Protein AF-X0SYF0-F1 (afdb_monomer_lite)

InterPro domains:
  IPR011042 Six-bladed beta-propeller, TolB-like [G3DSA:2.120.10.30] (9-142)

pLDDT: mean 91.39, std 8.6, range [54.53, 98.56]

Sequence (175 aa):
MTALLVSTVRRHTSATDPSGYLYVVDLDRKRAVQRSRIIEPPYHEFDTNLRGGMRGCKGIAIREDQVVISNYSVIFRYDPEWNLLGTFAHPSCAGIHDIMFQGETLWVTSARTDILMQFSFSGELLQHYYLREPSLALEDLRWKPTLLLQPDQILMGSINFLDPRTYDFGEYDRE

Structure (mmCIF, N/CA/C/O backbone):
data_AF-X0SYF0-F1
#
_entry.id   AF-X0SYF0-F1
#
loop_
_atom_site.group_PDB
_atom_site.id
_atom_site.type_symbol
_atom_site.label_atom_id
_atom_site.label_alt_id
_atom_site.label_comp_id
_atom_site.label_asym_id
_atom_site.label_entity_id
_atom_site.label_seq_id
_atom_site.pdbx_PDB_ins_code
_atom_site.Cartn_x
_atom_site.Cartn_y
_atom_site.Cartn_z
_atom_site.occupancy
_atom_site.B_iso_or_equiv
_atom_site.auth_seq_id
_atom_site.auth_comp_id
_atom_site.auth_asym_id
_atom_site.auth_atom_id
_atom_site.pdbx_PDB_model_num
ATOM 1 N N . MET A 1 1 ? -11.062 0.247 26.981 1.00 80.19 1 MET A N 1
ATOM 2 C CA . MET A 1 1 ? -11.351 -0.806 25.992 1.00 80.19 1 MET A CA 1
ATOM 3 C C . MET A 1 1 ? -10.241 -0.754 24.971 1.00 80.19 1 MET A C 1
ATOM 5 O O . MET A 1 1 ? -10.118 0.268 24.306 1.00 80.19 1 MET A O 1
ATOM 9 N N . THR A 1 2 ? -9.423 -1.796 24.887 1.00 93.62 2 THR A N 1
ATOM 10 C CA . THR A 1 2 ? -8.344 -1.864 23.891 1.00 93.62 2 THR A CA 1
ATOM 11 C C . THR A 1 2 ? -8.851 -2.591 22.650 1.00 93.62 2 THR A C 1
ATOM 13 O O . THR A 1 2 ? -9.258 -3.752 22.737 1.00 93.62 2 THR A O 1
ATOM 16 N N . ALA A 1 3 ? -8.843 -1.913 21.501 1.00 93.44 3 ALA A N 1
ATOM 17 C CA . ALA A 1 3 ? -9.286 -2.469 20.227 1.00 93.44 3 ALA A CA 1
ATOM 18 C C . ALA A 1 3 ? -8.126 -2.564 19.228 1.00 93.44 3 ALA A C 1
ATOM 20 O O . ALA A 1 3 ? -7.307 -1.653 19.144 1.00 93.44 3 ALA A O 1
ATOM 21 N N . LEU A 1 4 ? -8.080 -3.652 18.458 1.00 95.62 4 LEU A N 1
ATOM 22 C CA . LEU A 1 4 ? -7.172 -3.807 17.322 1.00 95.62 4 LEU A CA 1
ATOM 23 C C . LEU A 1 4 ? -7.958 -3.819 16.019 1.00 95.62 4 LEU A C 1
ATOM 25 O O . LEU A 1 4 ? -8.938 -4.557 15.899 1.00 95.62 4 LEU A O 1
ATOM 29 N N . LEU A 1 5 ? -7.484 -3.064 15.032 1.00 95.44 5 LEU A N 1
ATOM 30 C CA . LEU A 1 5 ? -7.884 -3.245 13.645 1.00 95.44 5 LEU A CA 1
ATOM 31 C C . LEU A 1 5 ? -6.966 -4.292 13.011 1.00 95.44 5 LEU A C 1
ATOM 33 O O . LEU A 1 5 ? -5.748 -4.138 13.008 1.00 95.44 5 LEU A O 1
ATOM 37 N N . VAL A 1 6 ? -7.552 -5.370 12.503 1.00 95.56 6 VAL A N 1
ATOM 38 C CA . VAL A 1 6 ? -6.818 -6.516 11.961 1.00 95.56 6 VAL A CA 1
ATOM 39 C C . VAL A 1 6 ? -7.322 -6.808 10.559 1.00 95.56 6 VAL A C 1
ATOM 41 O O . VAL A 1 6 ? -8.526 -6.974 10.356 1.00 95.56 6 VAL A O 1
ATOM 44 N N . SER A 1 7 ? -6.412 -6.924 9.596 1.00 94.50 7 SER A N 1
ATOM 45 C CA . SER A 1 7 ? -6.719 -7.474 8.280 1.00 94.50 7 SER A CA 1
ATOM 46 C C . SER A 1 7 ? -6.326 -8.943 8.183 1.00 94.50 7 SER A C 1
ATOM 48 O O . SER A 1 7 ? -5.496 -9.465 8.927 1.00 94.50 7 SER A O 1
ATOM 50 N N . THR A 1 8 ? -6.950 -9.637 7.240 1.00 92.56 8 THR A N 1
ATOM 51 C CA . THR A 1 8 ? -6.633 -11.025 6.914 1.00 92.56 8 THR A CA 1
ATOM 52 C C . THR A 1 8 ? -6.461 -11.183 5.414 1.00 92.56 8 THR A C 1
ATOM 54 O O . THR A 1 8 ? -7.103 -10.486 4.627 1.00 92.56 8 THR A O 1
ATOM 57 N N . VAL A 1 9 ? -5.619 -12.141 5.027 1.00 91.12 9 VAL A N 1
ATOM 58 C CA . VAL A 1 9 ? -5.461 -12.587 3.642 1.00 91.12 9 VAL A CA 1
ATOM 59 C C . VAL A 1 9 ? -5.874 -14.048 3.570 1.00 91.12 9 VAL A C 1
ATOM 61 O O . VAL A 1 9 ? -5.320 -14.901 4.264 1.00 91.12 9 VAL A O 1
ATOM 64 N N . ARG A 1 10 ? -6.849 -14.349 2.721 1.00 89.94 10 ARG A N 1
ATOM 65 C CA . ARG A 1 10 ? -7.277 -15.708 2.415 1.00 89.94 10 ARG A CA 1
ATOM 66 C C . ARG A 1 10 ? -6.611 -16.139 1.116 1.00 89.94 10 ARG A C 1
ATOM 68 O O . ARG A 1 10 ? -6.852 -15.578 0.052 1.00 89.94 10 ARG A O 1
ATOM 75 N N . ARG A 1 11 ? -5.743 -17.143 1.214 1.00 85.88 11 ARG A N 1
ATOM 76 C CA . ARG A 1 11 ? -5.102 -17.782 0.057 1.00 85.88 11 ARG A CA 1
ATOM 77 C C . ARG A 1 11 ? -6.029 -18.837 -0.540 1.00 85.88 11 ARG A C 1
ATOM 79 O O . ARG A 1 11 ? -6.898 -19.352 0.160 1.00 85.88 11 ARG A O 1
ATOM 86 N N . HIS A 1 12 ? -5.814 -19.169 -1.812 1.00 83.12 12 HIS A N 1
ATOM 87 C CA . HIS A 1 12 ? -6.575 -20.198 -2.534 1.00 83.12 12 HIS A CA 1
ATOM 88 C C . HIS A 1 12 ? -8.103 -19.993 -2.530 1.00 83.12 12 HIS A C 1
ATOM 90 O O . HIS A 1 12 ? -8.856 -20.960 -2.610 1.00 83.12 12 HIS A O 1
ATOM 96 N N . THR A 1 13 ? -8.577 -18.747 -2.427 1.00 81.31 13 THR A N 1
ATOM 97 C CA . THR A 1 13 ? -10.003 -18.438 -2.586 1.00 81.31 13 THR A CA 1
ATOM 98 C C . THR A 1 13 ? -10.362 -18.295 -4.056 1.00 81.31 13 THR A C 1
ATOM 100 O O . THR A 1 13 ? -9.531 -17.879 -4.868 1.00 81.31 13 THR A O 1
ATOM 103 N N . SER A 1 14 ? -11.615 -18.608 -4.385 1.00 80.19 14 SER A N 1
ATOM 104 C CA . SER A 1 14 ? -12.185 -18.267 -5.686 1.00 80.19 14 SER A CA 1
ATOM 105 C C . SER A 1 14 ? -12.232 -16.743 -5.873 1.00 80.19 14 SER A C 1
ATOM 107 O O . SER A 1 14 ? -12.214 -16.002 -4.890 1.00 80.19 14 SER A O 1
ATOM 109 N N . ALA A 1 15 ? -12.330 -16.273 -7.120 1.00 75.19 15 ALA A N 1
ATOM 110 C CA . ALA A 1 15 ? -12.493 -14.845 -7.424 1.00 75.19 15 ALA A CA 1
ATOM 111 C C . ALA A 1 15 ? -13.828 -14.266 -6.909 1.00 75.19 15 ALA A C 1
ATOM 113 O O . ALA A 1 15 ? -13.971 -13.065 -6.738 1.00 75.19 15 ALA A O 1
ATOM 114 N N . THR A 1 16 ? -14.824 -15.116 -6.642 1.00 81.94 16 THR A N 1
ATOM 115 C CA . THR A 1 16 ? -16.125 -14.688 -6.105 1.00 81.94 16 THR A CA 1
ATOM 116 C C . THR A 1 16 ? -16.147 -14.585 -4.581 1.00 81.94 16 THR A C 1
ATOM 118 O O . THR A 1 16 ? -17.062 -13.991 -4.010 1.00 81.94 16 THR A O 1
ATOM 121 N N . ASP A 1 17 ? -15.164 -15.182 -3.907 1.00 87.81 17 ASP A N 1
ATOM 122 C CA . ASP A 1 17 ? -15.041 -15.136 -2.458 1.00 87.81 17 ASP A CA 1
ATOM 123 C C . ASP A 1 17 ? -14.165 -13.958 -2.025 1.00 87.81 17 ASP A C 1
ATOM 125 O O . ASP A 1 17 ? -13.118 -13.734 -2.630 1.00 87.81 17 ASP A O 1
ATOM 129 N N . PRO A 1 18 ? -14.489 -13.284 -0.905 1.00 90.56 18 PRO A N 1
ATOM 130 C CA . PRO A 1 18 ? -13.607 -12.266 -0.352 1.00 90.56 18 PRO A CA 1
ATOM 131 C C . PRO A 1 18 ? -12.221 -12.847 -0.079 1.00 90.56 18 PRO A C 1
ATOM 133 O O . PRO A 1 18 ? -12.086 -13.835 0.663 1.00 90.56 18 PRO A O 1
ATOM 136 N N . SER A 1 19 ? -11.202 -12.206 -0.637 1.00 91.69 19 SER A N 1
ATOM 137 C CA . SER A 1 19 ? -9.798 -12.572 -0.487 1.00 91.69 19 SER A CA 1
ATOM 138 C C . SER A 1 19 ? -9.220 -12.113 0.856 1.00 91.69 19 SER A C 1
ATOM 140 O O . SER A 1 19 ? -8.079 -12.417 1.199 1.00 91.69 19 SER A O 1
ATOM 142 N N . GLY A 1 20 ? -10.034 -11.444 1.672 1.00 93.31 20 GLY A N 1
ATOM 143 C CA . GLY A 1 20 ? -9.702 -11.025 3.021 1.00 93.31 20 GLY A CA 1
ATOM 144 C C . GLY A 1 20 ? -10.885 -10.411 3.757 1.00 93.31 20 GLY A C 1
ATOM 145 O O . GLY A 1 20 ? -11.965 -10.186 3.205 1.00 93.31 20 GLY A O 1
ATOM 146 N N . TYR A 1 21 ? -10.659 -10.123 5.031 1.00 95.25 21 TYR A N 1
ATOM 147 C CA . TYR A 1 21 ? -11.589 -9.401 5.894 1.00 95.25 21 TYR A CA 1
ATOM 148 C C . TYR A 1 21 ? -10.834 -8.412 6.775 1.00 95.25 21 TYR A C 1
ATOM 150 O O . TYR A 1 21 ? -9.675 -8.653 7.120 1.00 95.25 21 TYR A O 1
ATOM 158 N N . LEU A 1 22 ? -11.535 -7.355 7.174 1.00 95.75 22 LEU A N 1
ATOM 159 C CA . LEU A 1 22 ? -11.154 -6.447 8.248 1.00 95.75 22 LEU A CA 1
ATOM 160 C C . LEU A 1 22 ? -11.968 -6.770 9.496 1.00 95.75 22 LEU A C 1
ATOM 162 O O . LEU A 1 22 ? -13.167 -7.047 9.403 1.00 95.75 22 LEU A O 1
ATOM 166 N N . TYR A 1 23 ? -11.321 -6.709 10.652 1.00 96.00 23 TYR A N 1
ATOM 167 C CA . TYR A 1 23 ? -11.923 -6.957 11.953 1.00 96.00 23 TYR A CA 1
ATOM 168 C C . TYR A 1 23 ? -11.540 -5.861 12.931 1.00 96.00 23 TYR A C 1
ATOM 170 O O . TYR A 1 23 ? -10.375 -5.484 13.003 1.00 96.00 23 TYR A O 1
ATOM 178 N N . VAL A 1 24 ? -12.500 -5.445 13.753 1.00 95.50 24 VAL A N 1
ATOM 179 C CA . VAL A 1 24 ? -12.199 -4.760 15.013 1.00 95.50 24 VAL A CA 1
ATOM 180 C C . VAL A 1 24 ? -12.288 -5.798 16.120 1.00 95.50 24 VAL A C 1
ATOM 182 O O . VAL A 1 24 ? -13.341 -6.413 16.314 1.00 95.50 24 VAL A O 1
ATOM 185 N N . VAL A 1 25 ? -11.181 -6.025 16.819 1.00 97.25 25 VAL A N 1
ATOM 186 C CA . VAL A 1 25 ? -11.062 -7.023 17.884 1.00 97.25 25 VAL A CA 1
ATOM 187 C C . VAL A 1 25 ? -10.964 -6.314 19.225 1.00 97.25 25 VAL A C 1
ATOM 189 O O . VAL A 1 25 ? -10.023 -5.566 19.460 1.00 97.25 25 VAL A O 1
ATOM 192 N N . ASP A 1 26 ? -11.926 -6.572 20.108 1.00 97.38 26 ASP A N 1
ATOM 193 C CA . ASP A 1 26 ? -11.886 -6.157 21.512 1.00 97.38 26 ASP A CA 1
ATOM 194 C C . ASP A 1 26 ? -10.988 -7.145 22.269 1.00 97.38 26 ASP A C 1
ATOM 196 O O . ASP A 1 26 ? -11.336 -8.324 22.413 1.00 97.38 26 ASP A O 1
ATOM 200 N N . LEU A 1 27 ? -9.810 -6.680 22.697 1.00 96.19 27 LEU A N 1
ATOM 201 C CA . LEU A 1 27 ? -8.817 -7.519 23.372 1.00 96.19 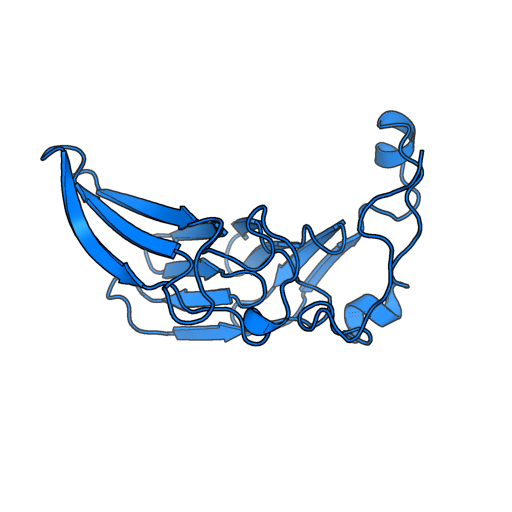27 LEU A CA 1
ATOM 202 C C . LEU A 1 27 ? -9.239 -7.899 24.789 1.00 96.19 27 LEU A C 1
ATOM 204 O O . LEU A 1 27 ? -8.955 -9.015 25.227 1.00 96.19 27 LEU A O 1
ATOM 208 N N . ASP A 1 28 ? -9.954 -7.010 25.477 1.00 96.88 28 ASP A N 1
ATOM 209 C CA . ASP A 1 28 ? -10.414 -7.238 26.845 1.00 96.88 28 ASP A CA 1
ATOM 210 C C . ASP A 1 28 ? -11.454 -8.371 26.859 1.00 96.88 28 ASP A C 1
ATOM 212 O O . ASP A 1 28 ? -11.414 -9.272 27.699 1.00 96.88 28 ASP A O 1
ATOM 216 N N . ARG A 1 29 ? -12.357 -8.375 25.868 1.00 96.44 29 ARG A N 1
ATOM 217 C CA . ARG A 1 29 ? -13.398 -9.406 25.701 1.00 96.44 29 ARG A CA 1
ATOM 218 C C . ARG A 1 29 ? -12.989 -10.583 24.815 1.00 96.44 29 ARG A C 1
ATOM 220 O O . ARG A 1 29 ? -13.774 -11.520 24.677 1.00 96.44 29 ARG A O 1
ATOM 227 N N . LYS A 1 30 ? -11.806 -10.533 24.197 1.00 95.56 30 LYS A N 1
ATOM 228 C CA . LYS A 1 30 ? -11.267 -11.550 23.275 1.00 95.56 30 LYS A CA 1
ATOM 229 C C . LYS A 1 30 ? -12.241 -11.936 22.155 1.00 95.56 30 LYS A C 1
ATOM 231 O O . LYS A 1 30 ? -12.417 -13.117 21.852 1.00 95.56 30 LYS A O 1
ATOM 236 N N . ARG A 1 31 ? -12.897 -10.949 21.538 1.00 96.94 31 ARG A N 1
ATOM 237 C CA . ARG A 1 31 ? -13.859 -11.193 20.450 1.00 96.94 31 ARG A CA 1
ATOM 238 C C . ARG A 1 31 ? -13.788 -10.129 19.366 1.00 96.94 31 ARG A C 1
ATOM 240 O O . ARG A 1 31 ? -13.535 -8.960 19.646 1.00 96.94 31 ARG A O 1
ATOM 247 N N . ALA A 1 32 ? -14.096 -10.524 18.134 1.00 97.00 32 ALA A N 1
ATOM 248 C CA . ALA A 1 32 ? -14.397 -9.564 17.082 1.00 97.00 32 ALA A CA 1
ATOM 249 C C . ALA A 1 32 ? -15.720 -8.852 17.407 1.00 97.00 32 ALA A C 1
ATOM 251 O O . ALA A 1 32 ? -16.725 -9.502 17.707 1.00 97.00 32 ALA A O 1
ATOM 252 N N . VAL A 1 33 ? -15.713 -7.523 17.364 1.00 96.12 33 VAL A N 1
ATOM 253 C CA . VAL A 1 33 ? -16.896 -6.677 17.587 1.00 96.12 33 VAL A CA 1
ATOM 254 C C . VAL A 1 33 ? -17.438 -6.090 16.288 1.00 96.12 33 VAL A C 1
ATOM 256 O O . VAL A 1 33 ? -18.620 -5.769 16.219 1.00 96.12 33 VAL A O 1
ATOM 259 N N . GLN A 1 34 ? -16.603 -6.008 15.251 1.00 94.94 34 GLN A N 1
ATOM 260 C CA . GLN A 1 34 ? -16.996 -5.624 13.897 1.00 94.94 34 GLN A CA 1
ATOM 261 C C . GLN A 1 34 ? -16.225 -6.449 12.866 1.00 94.94 34 GLN A C 1
ATOM 263 O O . GLN A 1 34 ? -15.127 -6.943 13.139 1.00 94.94 34 GLN A O 1
ATOM 268 N N . ARG A 1 35 ? -16.814 -6.595 11.677 1.00 95.56 35 ARG A N 1
ATOM 269 C CA . ARG A 1 35 ? -16.216 -7.278 10.530 1.00 95.56 35 ARG A CA 1
ATOM 270 C C . ARG A 1 35 ? -16.696 -6.639 9.235 1.00 95.56 35 ARG A C 1
ATOM 272 O O . ARG A 1 35 ? -17.894 -6.420 9.082 1.00 95.56 35 ARG A O 1
ATOM 279 N N . SER A 1 36 ? -15.789 -6.472 8.280 1.00 94.94 36 SER A N 1
ATOM 280 C CA . SER A 1 36 ? -16.118 -6.140 6.893 1.00 94.94 36 SER A CA 1
ATOM 281 C C . SER A 1 36 ? -15.328 -7.008 5.915 1.00 94.94 36 SER A C 1
ATOM 283 O O . SER A 1 36 ? -14.260 -7.526 6.248 1.00 94.94 36 SER A O 1
ATOM 285 N N . ARG A 1 37 ? -15.862 -7.190 4.705 1.00 94.69 37 ARG A N 1
ATOM 286 C CA . ARG A 1 37 ? -15.076 -7.695 3.570 1.00 94.69 37 ARG A CA 1
ATOM 287 C C . ARG A 1 37 ? -14.077 -6.611 3.174 1.00 94.69 37 ARG A C 1
ATOM 289 O O . ARG A 1 37 ? -14.373 -5.427 3.313 1.00 94.69 37 ARG A O 1
ATOM 296 N N . ILE A 1 38 ? -12.907 -7.006 2.691 1.00 92.25 38 ILE A N 1
ATOM 297 C CA . ILE A 1 38 ? -12.016 -6.028 2.063 1.00 92.25 38 ILE A CA 1
ATOM 298 C C . ILE A 1 38 ? -12.615 -5.542 0.738 1.00 92.25 38 ILE A C 1
ATOM 300 O O . ILE A 1 38 ? -13.501 -6.184 0.170 1.00 92.25 38 ILE A O 1
ATOM 304 N N . ILE A 1 39 ? -12.081 -4.436 0.229 1.00 91.75 39 ILE A N 1
ATOM 305 C CA . ILE A 1 39 ? -12.326 -3.994 -1.141 1.00 91.75 39 ILE A CA 1
ATOM 306 C C . ILE A 1 39 ? -11.279 -4.671 -2.029 1.00 91.75 39 ILE A C 1
ATOM 308 O O . ILE A 1 39 ? -10.084 -4.384 -1.906 1.00 91.75 39 ILE A O 1
ATOM 312 N N . GLU A 1 40 ? -11.721 -5.583 -2.894 1.00 92.12 40 GLU A N 1
ATOM 313 C CA . GLU A 1 40 ? -10.835 -6.281 -3.832 1.00 92.12 40 GLU A CA 1
ATOM 314 C C . GLU A 1 40 ? -10.185 -5.287 -4.810 1.00 92.12 40 GLU A C 1
ATOM 316 O O . GLU A 1 40 ? -10.827 -4.309 -5.212 1.00 92.12 40 GLU A O 1
ATOM 321 N N . PRO A 1 41 ? -8.911 -5.483 -5.189 1.00 91.06 41 PRO A N 1
ATOM 322 C CA . PRO A 1 41 ? -8.281 -4.626 -6.179 1.00 91.06 41 PRO A CA 1
ATOM 323 C C . PRO A 1 41 ? -8.862 -4.875 -7.582 1.00 91.06 41 PRO A C 1
ATOM 325 O O . PRO A 1 41 ? -9.278 -5.995 -7.880 1.00 91.06 41 PRO A O 1
ATOM 328 N N . PRO A 1 42 ? -8.841 -3.867 -8.477 1.00 87.75 42 PRO A N 1
ATOM 329 C CA . PRO A 1 42 ? -9.566 -3.916 -9.751 1.00 87.75 42 PRO A CA 1
ATOM 330 C C . PRO A 1 42 ? -9.205 -5.058 -10.707 1.00 87.75 42 PRO A C 1
ATOM 332 O O . PRO A 1 42 ? -10.003 -5.355 -11.582 1.00 87.75 42 PRO A O 1
ATOM 335 N N . TYR A 1 43 ? -8.020 -5.663 -10.570 1.00 88.62 43 TYR A N 1
ATOM 336 C CA . TYR A 1 43 ? -7.509 -6.690 -11.490 1.00 88.62 43 TYR A CA 1
ATOM 337 C C . TYR A 1 43 ? -7.219 -8.030 -10.796 1.00 88.62 43 TYR A C 1
ATOM 339 O O . TYR A 1 43 ? -6.458 -8.848 -11.313 1.00 88.62 43 TYR A O 1
ATOM 347 N N . HIS A 1 44 ? -7.792 -8.258 -9.609 1.00 86.06 44 HIS A N 1
ATOM 348 C CA . HIS A 1 44 ? -7.548 -9.462 -8.806 1.00 86.06 44 HIS A CA 1
ATOM 349 C C . HIS A 1 44 ? -7.887 -10.780 -9.531 1.00 86.06 44 HIS A C 1
ATOM 351 O O . HIS A 1 44 ? -7.317 -11.821 -9.219 1.00 86.06 44 HIS A O 1
ATOM 357 N N . GLU A 1 45 ? -8.792 -10.755 -10.506 1.00 85.06 45 GLU A N 1
ATOM 358 C CA . GLU A 1 45 ? -9.188 -11.905 -11.317 1.00 85.06 45 GLU A CA 1
ATOM 359 C C . GLU A 1 45 ? -8.086 -12.361 -12.283 1.00 85.06 45 GLU A C 1
ATOM 361 O O . GLU A 1 45 ? -8.080 -13.514 -12.713 1.00 85.06 45 GLU A O 1
ATOM 366 N N . PHE A 1 46 ? -7.134 -11.474 -12.586 1.00 85.94 46 PHE A N 1
ATOM 367 C CA . PHE A 1 46 ? -5.947 -11.768 -13.386 1.00 85.94 46 PHE A CA 1
ATOM 368 C C . PHE A 1 46 ? -4.744 -12.170 -12.515 1.00 85.94 46 PHE A C 1
ATOM 370 O O . PHE A 1 46 ? -3.671 -12.452 -13.048 1.00 85.94 46 PHE A O 1
ATOM 377 N N . ASP A 1 47 ? -4.907 -12.231 -11.187 1.00 79.88 47 ASP A N 1
ATOM 378 C CA . ASP A 1 47 ? -3.864 -12.670 -10.258 1.00 79.88 47 ASP A CA 1
ATOM 379 C C . ASP A 1 47 ? -3.650 -14.188 -10.341 1.00 79.88 47 ASP A C 1
ATOM 381 O O . ASP A 1 47 ? -4.341 -14.995 -9.705 1.00 79.88 47 ASP A O 1
ATOM 385 N N . THR A 1 48 ? -2.628 -14.582 -11.095 1.00 75.12 48 THR A N 1
ATOM 386 C CA . THR A 1 48 ? -2.194 -15.977 -11.230 1.00 75.12 48 THR A CA 1
ATOM 387 C C . T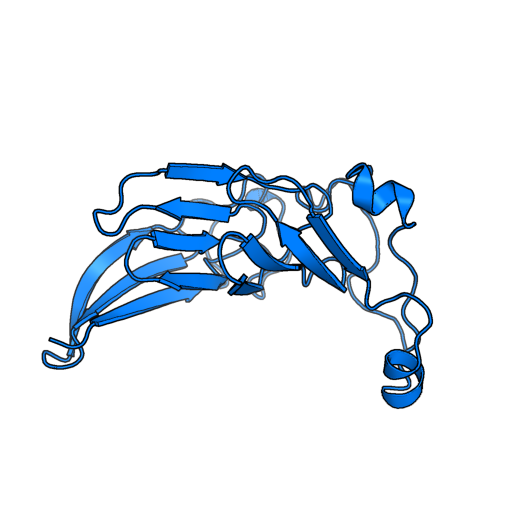HR A 1 48 ? -1.460 -16.493 -9.985 1.00 75.12 48 THR A C 1
ATOM 389 O O . THR A 1 48 ? -1.256 -17.703 -9.842 1.00 75.12 48 THR A O 1
ATOM 392 N N . ASN A 1 49 ? -1.090 -15.622 -9.036 1.00 75.44 49 ASN A N 1
ATOM 393 C CA . ASN A 1 49 ? -0.289 -15.998 -7.879 1.00 75.44 49 ASN A CA 1
ATOM 394 C C . ASN A 1 49 ? -1.145 -16.618 -6.767 1.00 75.44 49 ASN A C 1
ATOM 396 O O . ASN A 1 49 ? -1.809 -15.937 -5.986 1.00 75.44 49 ASN A O 1
ATOM 400 N N . LEU A 1 50 ? -1.060 -17.936 -6.601 1.00 68.62 50 LEU A N 1
ATOM 401 C CA . LEU A 1 50 ? -1.810 -18.674 -5.577 1.00 68.62 50 LEU A CA 1
ATOM 402 C C . LEU A 1 50 ? -1.348 -18.410 -4.126 1.00 68.62 50 LEU A C 1
ATOM 404 O O . LEU A 1 50 ? -2.069 -18.752 -3.187 1.00 68.62 50 LEU A O 1
ATOM 408 N N . ARG A 1 51 ? -0.186 -17.774 -3.908 1.00 70.25 51 ARG A N 1
ATOM 409 C CA . ARG A 1 51 ? 0.365 -17.454 -2.570 1.00 70.25 51 ARG A CA 1
ATOM 410 C C . ARG A 1 51 ? -0.213 -16.170 -1.960 1.00 70.25 51 ARG A C 1
ATOM 412 O O . ARG A 1 51 ? 0.209 -15.761 -0.876 1.00 70.25 51 ARG A O 1
ATOM 419 N N . GLY A 1 52 ? -1.218 -15.575 -2.603 1.00 71.00 52 GLY A N 1
ATOM 420 C CA . GLY A 1 52 ? -1.942 -14.406 -2.104 1.00 71.00 52 GLY A CA 1
ATOM 421 C C . GLY A 1 52 ? -1.470 -13.081 -2.697 1.00 71.00 52 GLY A C 1
ATOM 422 O O . GLY A 1 52 ? -1.417 -12.108 -1.953 1.00 71.00 52 GLY A O 1
ATOM 423 N N . GLY A 1 53 ? -1.118 -13.067 -3.991 1.00 84.38 53 GLY A N 1
ATOM 424 C CA . GLY A 1 53 ? -0.565 -11.925 -4.733 1.00 84.38 53 GLY A CA 1
ATOM 425 C C . GLY A 1 53 ? -1.320 -10.615 -4.515 1.00 84.38 53 GLY A C 1
ATOM 426 O O . GLY A 1 53 ? -0.968 -9.837 -3.627 1.00 84.38 53 GLY A O 1
ATOM 427 N N . MET A 1 54 ? -2.379 -10.395 -5.291 1.00 89.12 54 MET A N 1
ATOM 428 C CA . MET A 1 54 ? -3.247 -9.216 -5.190 1.00 89.12 54 MET A CA 1
ATOM 429 C C . MET A 1 54 ? -4.285 -9.321 -4.063 1.00 89.12 54 MET A C 1
ATOM 431 O O . MET A 1 54 ? -5.143 -8.461 -3.910 1.00 89.12 54 MET A O 1
ATOM 435 N N . ARG A 1 55 ? -4.235 -10.383 -3.260 1.00 87.69 55 ARG A N 1
ATOM 436 C CA . ARG A 1 55 ? -5.262 -10.689 -2.262 1.00 87.69 55 ARG A CA 1
ATOM 437 C C . ARG A 1 55 ? -5.029 -9.943 -0.956 1.00 87.69 55 ARG A C 1
ATOM 439 O O . ARG A 1 55 ? -3.889 -9.781 -0.509 1.00 87.69 55 ARG A O 1
ATOM 446 N N . GLY A 1 56 ? -6.126 -9.629 -0.274 1.00 85.00 56 GLY A N 1
ATOM 447 C CA . GLY A 1 56 ? -6.082 -9.092 1.079 1.00 85.00 56 GLY A CA 1
ATOM 448 C C . GLY A 1 56 ? -5.990 -7.569 1.175 1.00 85.00 56 GLY A C 1
ATOM 449 O O . GLY A 1 56 ? -5.788 -6.848 0.201 1.00 85.00 56 GLY A O 1
ATOM 450 N N . CYS A 1 57 ? -6.107 -7.103 2.414 1.00 85.06 57 CYS A N 1
ATOM 451 C CA . CYS A 1 57 ? -5.749 -5.754 2.841 1.00 85.06 57 CYS A CA 1
ATOM 452 C C . CYS A 1 57 ? -4.455 -5.877 3.646 1.00 85.06 57 CYS A C 1
ATOM 454 O O . CYS A 1 57 ? -4.409 -6.689 4.573 1.00 85.06 57 CYS A O 1
ATOM 456 N N . LYS A 1 58 ? -3.401 -5.146 3.284 1.00 88.94 58 LYS A N 1
ATOM 457 C CA . LYS A 1 58 ? -2.074 -5.323 3.906 1.00 88.94 58 LYS A CA 1
ATOM 458 C C . LYS A 1 58 ? -1.598 -4.069 4.631 1.00 88.94 58 LYS A C 1
ATOM 460 O O . LYS A 1 58 ? -1.194 -4.186 5.780 1.00 88.94 58 LYS A O 1
ATOM 465 N N . GLY A 1 59 ? -1.743 -2.891 4.025 1.00 93.25 59 GLY A N 1
ATOM 466 C CA . GLY A 1 59 ? -1.404 -1.632 4.686 1.00 93.25 59 GLY A CA 1
ATOM 467 C C . GLY A 1 59 ? -2.530 -1.148 5.594 1.00 93.25 59 GLY A C 1
ATOM 468 O O . GLY A 1 59 ? -3.687 -1.087 5.169 1.00 93.25 59 GLY A O 1
ATOM 469 N N . ILE A 1 60 ? -2.190 -0.799 6.836 1.00 96.31 60 ILE A N 1
ATOM 470 C CA . ILE A 1 60 ? -3.080 -0.145 7.799 1.00 96.31 60 ILE A CA 1
ATOM 471 C C . ILE A 1 60 ? -2.271 0.909 8.555 1.00 96.31 60 ILE A C 1
ATOM 473 O O . ILE A 1 60 ? -1.260 0.582 9.165 1.00 96.31 60 ILE A O 1
ATOM 477 N N . ALA A 1 61 ? -2.758 2.146 8.581 1.00 96.94 61 ALA A N 1
ATOM 478 C CA . ALA A 1 61 ? -2.240 3.210 9.432 1.00 96.94 61 ALA A CA 1
ATOM 479 C C . ALA A 1 61 ? -3.399 3.901 10.154 1.00 96.94 61 ALA A C 1
ATOM 481 O O . ALA A 1 61 ? -4.457 4.131 9.569 1.00 96.94 61 ALA A O 1
ATOM 482 N N . ILE A 1 62 ? -3.210 4.242 11.427 1.00 96.00 62 ILE A N 1
ATOM 483 C CA . ILE A 1 62 ? -4.239 4.888 12.251 1.00 96.00 62 ILE A CA 1
ATOM 484 C C . ILE A 1 62 ? -3.620 6.097 12.951 1.00 96.00 62 ILE A C 1
ATOM 486 O O . ILE A 1 62 ? -2.542 5.991 13.535 1.00 96.00 62 ILE A O 1
ATOM 490 N N . ARG A 1 63 ? -4.324 7.228 12.904 1.00 95.12 63 ARG A N 1
ATOM 491 C CA . ARG A 1 63 ? -4.118 8.410 13.751 1.00 95.12 63 ARG A CA 1
ATOM 492 C C . ARG A 1 63 ? -5.459 8.814 14.379 1.00 95.12 63 ARG A C 1
ATOM 494 O O . ARG A 1 63 ? -6.476 8.189 14.094 1.00 95.12 63 ARG A O 1
ATOM 501 N N . GLU A 1 64 ? -5.463 9.817 15.252 1.00 94.56 64 GLU A N 1
ATOM 502 C CA . GLU A 1 64 ? -6.647 10.204 16.042 1.00 94.56 64 GL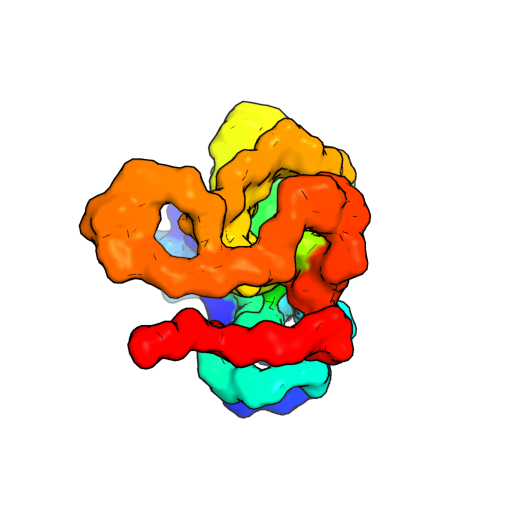U A CA 1
ATOM 503 C C . GLU A 1 64 ? -7.884 10.535 15.188 1.00 94.56 64 GLU A C 1
ATOM 505 O O . GLU A 1 64 ? -8.992 10.132 15.525 1.00 94.56 64 GLU A O 1
ATOM 510 N N . ASP A 1 65 ? -7.690 11.217 14.064 1.00 96.00 65 ASP A N 1
ATOM 511 C CA . ASP A 1 65 ? -8.737 11.730 13.175 1.00 96.00 65 ASP A CA 1
ATOM 512 C C . ASP A 1 65 ? -8.856 10.947 11.857 1.00 96.00 65 ASP A C 1
ATOM 514 O O . ASP A 1 65 ? -9.643 11.323 10.989 1.00 96.00 65 ASP A O 1
ATOM 518 N N . GLN A 1 66 ? -8.058 9.890 11.654 1.00 96.62 66 GLN A N 1
ATOM 519 C CA . GLN A 1 66 ? -8.039 9.198 10.368 1.00 96.62 66 GLN A CA 1
ATOM 520 C C . GLN A 1 66 ? -7.580 7.739 10.447 1.00 96.62 66 GLN A C 1
ATOM 522 O O . GLN A 1 66 ? -6.563 7.405 11.059 1.00 96.62 66 GLN A O 1
ATOM 527 N N . VAL A 1 67 ? -8.274 6.881 9.702 1.00 96.88 67 VAL A N 1
ATOM 528 C CA . VAL A 1 67 ? -7.880 5.501 9.407 1.00 96.88 67 VAL A CA 1
ATOM 529 C C . VAL A 1 67 ? -7.521 5.399 7.930 1.00 96.88 67 VAL A C 1
ATOM 531 O O . VAL A 1 67 ? -8.262 5.848 7.057 1.00 96.88 67 VAL A O 1
ATOM 534 N N . VAL A 1 68 ? -6.376 4.799 7.627 1.00 97.62 68 VAL A N 1
ATOM 535 C CA . VAL A 1 68 ? -5.948 4.514 6.258 1.00 97.62 68 VAL A CA 1
ATOM 536 C C . VAL A 1 68 ? -5.747 3.027 6.113 1.00 97.62 68 VAL A C 1
ATOM 538 O O . VAL A 1 68 ? -5.053 2.405 6.911 1.00 97.62 68 VAL A O 1
ATOM 541 N N . ILE A 1 69 ? -6.345 2.465 5.074 1.00 97.00 69 ILE A N 1
ATOM 542 C CA . ILE A 1 69 ? -6.153 1.070 4.697 1.00 97.00 69 ILE A CA 1
ATOM 543 C C . ILE A 1 69 ? -5.783 0.988 3.223 1.00 97.00 69 ILE A C 1
ATOM 545 O O . ILE A 1 69 ? -6.170 1.847 2.427 1.00 97.00 69 ILE A O 1
ATOM 549 N N . SER A 1 70 ? -5.087 -0.073 2.839 1.00 96.75 70 SER A N 1
ATOM 550 C CA . SER A 1 70 ? -4.863 -0.395 1.435 1.00 96.75 70 SER A CA 1
ATOM 551 C C . SER A 1 70 ? -5.114 -1.853 1.112 1.00 96.75 70 SER A C 1
ATOM 553 O O . SER A 1 70 ? -4.835 -2.769 1.894 1.00 96.75 70 SER A O 1
ATOM 555 N N . ASN A 1 71 ? -5.609 -2.058 -0.104 1.00 94.75 71 ASN A N 1
ATOM 556 C CA . ASN A 1 71 ? -5.480 -3.338 -0.782 1.00 94.75 71 ASN A CA 1
ATOM 557 C C . ASN A 1 71 ? -4.160 -3.362 -1.574 1.00 94.75 71 ASN A C 1
ATOM 559 O O . ASN A 1 71 ? -3.246 -2.589 -1.300 1.00 94.75 71 ASN A O 1
ATOM 563 N N . TYR A 1 72 ? -4.056 -4.242 -2.567 1.00 94.25 72 TYR A N 1
ATOM 564 C CA . TYR A 1 72 ? -2.870 -4.355 -3.413 1.00 94.25 72 TYR A CA 1
ATOM 565 C C . TYR A 1 72 ? -2.438 -3.048 -4.107 1.00 94.25 72 TYR A C 1
ATOM 567 O O . TYR A 1 72 ? -1.242 -2.860 -4.313 1.00 94.25 72 TYR A O 1
ATOM 575 N N . SER A 1 73 ? -3.369 -2.171 -4.493 1.00 95.06 73 SER A N 1
ATOM 576 C CA . SER A 1 73 ? -3.104 -1.069 -5.438 1.00 95.06 73 SER A CA 1
ATOM 577 C C . SER A 1 73 ? -3.787 0.258 -5.106 1.00 95.06 73 SER A C 1
ATOM 579 O O . SER A 1 73 ? -3.552 1.251 -5.787 1.00 95.06 73 SER A O 1
ATOM 581 N N . VAL A 1 74 ? -4.684 0.284 -4.122 1.00 96.81 74 VAL A N 1
ATOM 582 C CA . VAL A 1 74 ? -5.514 1.450 -3.799 1.00 96.81 74 VAL A CA 1
ATOM 583 C C . VAL A 1 74 ? -5.432 1.742 -2.313 1.00 96.81 74 VAL A C 1
ATOM 585 O O . VAL A 1 74 ? -5.481 0.830 -1.482 1.00 96.81 74 VAL A O 1
ATOM 588 N N . ILE A 1 75 ? -5.344 3.029 -1.995 1.00 97.81 75 ILE A N 1
ATOM 589 C CA . ILE A 1 75 ? -5.367 3.564 -0.639 1.00 97.81 75 ILE A CA 1
ATOM 590 C C . ILE A 1 75 ? -6.737 4.179 -0.389 1.00 97.81 75 ILE A C 1
ATOM 592 O O . ILE A 1 75 ? -7.243 4.956 -1.199 1.00 97.81 75 ILE A O 1
ATOM 596 N N . PHE A 1 76 ? -7.321 3.842 0.755 1.00 97.75 76 PHE A N 1
ATOM 597 C CA . PHE A 1 76 ? -8.619 4.320 1.202 1.00 97.75 76 PHE A CA 1
ATOM 598 C C . PHE A 1 76 ? -8.440 5.068 2.518 1.00 97.75 76 PHE A C 1
ATOM 600 O O . PHE A 1 76 ? -7.859 4.536 3.467 1.00 97.75 76 PHE A O 1
ATOM 607 N N . ARG A 1 77 ? -8.941 6.301 2.571 1.00 97.88 77 ARG A N 1
ATOM 608 C CA . ARG A 1 77 ? -8.886 7.162 3.752 1.00 97.88 77 ARG A CA 1
ATOM 609 C C . ARG A 1 77 ? -10.276 7.267 4.359 1.00 97.88 77 ARG A C 1
ATOM 611 O O . ARG A 1 77 ? -11.220 7.604 3.649 1.00 97.88 77 ARG A O 1
ATOM 618 N N . TYR A 1 78 ? -10.376 7.032 5.657 1.00 97.62 78 TYR A N 1
ATOM 619 C CA . TYR A 1 78 ? -11.609 7.118 6.425 1.00 97.62 78 TYR A CA 1
ATOM 620 C C . TYR A 1 78 ? -11.424 8.022 7.637 1.00 97.62 78 TYR A C 1
ATOM 622 O O . TYR A 1 78 ? -10.310 8.133 8.152 1.00 97.62 78 TYR A O 1
ATOM 630 N N . ASP A 1 79 ? -12.506 8.633 8.101 1.00 97.38 79 ASP A N 1
ATOM 631 C CA . ASP A 1 79 ? -12.562 9.186 9.454 1.00 97.38 79 ASP A CA 1
ATOM 632 C C . ASP A 1 79 ? -12.754 8.057 10.499 1.00 97.38 79 ASP A C 1
ATOM 634 O O . ASP A 1 79 ? -12.926 6.885 10.126 1.00 97.38 79 ASP A O 1
ATOM 638 N N . PRO A 1 80 ? -12.690 8.355 11.811 1.00 93.94 80 PRO A N 1
ATOM 639 C CA . PRO A 1 80 ? -12.874 7.352 12.863 1.00 93.94 80 PRO A CA 1
ATOM 640 C C . PRO A 1 80 ? -14.267 6.698 12.865 1.00 93.94 80 PRO A C 1
ATOM 642 O O . PRO A 1 80 ? -14.432 5.589 13.380 1.00 93.94 80 PRO A O 1
ATOM 645 N N . GLU A 1 81 ? -15.259 7.348 12.256 1.00 94.44 81 GLU A N 1
ATOM 646 C CA . GLU A 1 81 ? -16.627 6.858 12.083 1.00 94.44 81 GLU A CA 1
ATOM 647 C C . GLU A 1 81 ? -16.803 5.976 10.832 1.00 94.44 81 GLU A C 1
ATOM 649 O O . GLU A 1 81 ? -17.914 5.514 10.561 1.00 94.44 81 GLU A O 1
ATOM 654 N N . TRP A 1 82 ? -15.714 5.675 10.114 1.00 93.56 82 TRP A N 1
ATOM 655 C CA . TRP A 1 82 ? -15.683 4.889 8.875 1.00 93.56 82 TRP A CA 1
ATOM 656 C C . TRP A 1 82 ? -16.352 5.556 7.663 1.00 93.56 82 TRP A C 1
ATOM 658 O O . TRP A 1 82 ? -16.677 4.872 6.687 1.00 93.56 82 TRP A O 1
ATOM 668 N N . ASN A 1 83 ? -16.514 6.880 7.658 1.00 96.81 83 ASN A N 1
ATOM 669 C CA . ASN A 1 83 ? -16.903 7.605 6.452 1.00 96.81 83 ASN A CA 1
ATOM 670 C C . ASN A 1 83 ? -15.700 7.730 5.514 1.00 96.81 83 ASN A C 1
ATOM 672 O O . ASN A 1 83 ? -14.599 8.090 5.930 1.00 96.81 83 ASN A O 1
ATOM 676 N N . LEU A 1 84 ? -15.904 7.434 4.229 1.00 97.44 84 LEU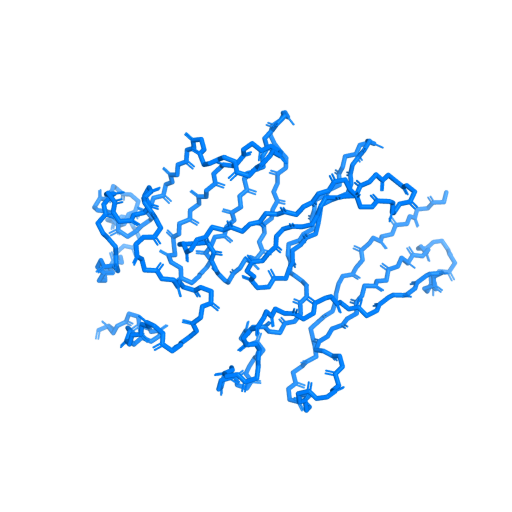 A N 1
ATOM 677 C CA . LEU A 1 84 ? -14.852 7.534 3.221 1.00 97.44 84 LEU A CA 1
ATOM 678 C C . LEU A 1 84 ? -14.531 9.008 2.940 1.00 97.44 84 LEU A C 1
ATOM 680 O O . LEU A 1 84 ? -15.358 9.739 2.400 1.00 97.44 84 LEU A O 1
ATOM 684 N N . LEU A 1 85 ? -13.304 9.415 3.251 1.00 97.88 85 LEU A N 1
ATOM 685 C CA . LEU A 1 85 ? -12.776 10.751 2.971 1.00 97.88 85 LEU A CA 1
ATOM 686 C C . LEU A 1 85 ? -12.224 10.859 1.547 1.00 97.88 85 LEU A C 1
ATOM 688 O O . LEU A 1 85 ? -12.224 11.935 0.954 1.00 97.88 85 LEU A O 1
ATOM 692 N N . GLY A 1 86 ? -11.729 9.750 0.998 1.00 97.50 86 GLY A N 1
ATOM 693 C CA . GLY A 1 86 ? -11.221 9.694 -0.365 1.00 97.50 86 GLY A CA 1
ATOM 694 C C . GLY A 1 86 ? -10.401 8.443 -0.646 1.00 97.50 86 GLY A C 1
ATOM 695 O O . GLY A 1 86 ? -10.054 7.674 0.254 1.00 97.50 86 GLY A O 1
ATOM 696 N N . THR A 1 87 ? -10.076 8.260 -1.921 1.00 97.75 87 THR A N 1
ATOM 697 C CA . THR A 1 87 ? -9.244 7.158 -2.406 1.00 97.75 87 THR A CA 1
ATOM 698 C C . THR A 1 87 ? -8.235 7.664 -3.412 1.00 97.75 87 THR A C 1
ATOM 700 O O . THR A 1 87 ? -8.559 8.550 -4.202 1.00 97.75 87 THR A O 1
ATOM 703 N N . PH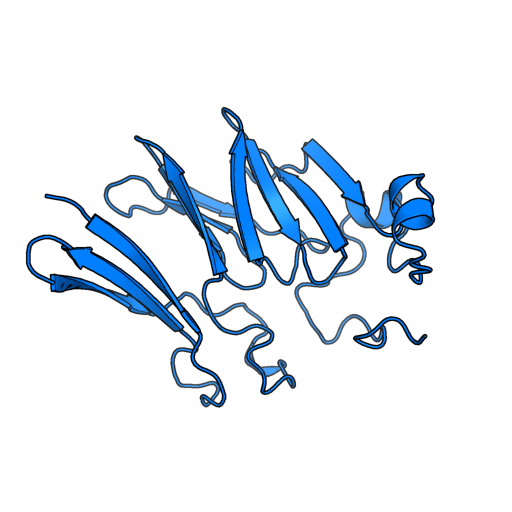E A 1 88 ? -7.060 7.050 -3.449 1.00 97.62 88 PHE A N 1
ATOM 704 C CA . PHE A 1 88 ? -6.095 7.299 -4.511 1.00 97.62 88 PHE A CA 1
ATOM 705 C C . PHE A 1 88 ? -5.267 6.052 -4.819 1.00 97.62 88 PHE A C 1
ATOM 707 O O . PHE A 1 88 ? -5.182 5.113 -4.024 1.00 97.62 88 PHE A O 1
ATOM 714 N N . ALA A 1 89 ? -4.684 6.050 -6.011 1.00 97.19 89 ALA A N 1
ATOM 715 C CA . ALA A 1 89 ? -3.787 5.026 -6.516 1.00 97.19 89 ALA A CA 1
ATOM 716 C C . ALA A 1 89 ? -2.771 5.694 -7.443 1.00 97.19 89 ALA A C 1
ATOM 718 O O . ALA A 1 89 ? -3.049 6.747 -8.018 1.00 97.19 89 ALA A O 1
ATOM 719 N N . HIS A 1 90 ? -1.616 5.063 -7.612 1.00 97.56 90 HIS A N 1
ATOM 720 C CA . HIS A 1 90 ? -0.583 5.530 -8.524 1.00 97.56 90 HIS A CA 1
ATOM 721 C C . HIS A 1 90 ? -0.109 4.345 -9.378 1.00 97.56 90 HIS A C 1
ATOM 723 O O . HIS A 1 90 ? 0.136 3.286 -8.800 1.00 97.56 90 HIS A O 1
ATOM 729 N N . PRO A 1 91 ? 0.053 4.476 -10.711 1.00 96.38 91 PRO A N 1
ATOM 730 C CA . PRO A 1 91 ? 0.376 3.344 -11.589 1.00 96.38 91 PRO A CA 1
ATOM 731 C C . PRO A 1 91 ? 1.611 2.547 -11.152 1.00 96.38 91 PRO A C 1
ATOM 733 O O . PRO A 1 91 ? 1.611 1.324 -11.217 1.00 96.38 91 PRO A O 1
ATOM 736 N N . SER A 1 92 ? 2.629 3.226 -10.623 1.00 96.00 92 SER A N 1
ATOM 737 C CA . SER A 1 92 ? 3.865 2.603 -10.126 1.00 96.00 92 SER A CA 1
ATOM 738 C C . SER A 1 92 ? 3.798 2.123 -8.660 1.00 96.00 92 SER A C 1
ATOM 740 O O . SER A 1 92 ? 4.813 1.665 -8.135 1.00 96.00 92 SER A O 1
ATOM 742 N N . CYS A 1 93 ? 2.648 2.251 -7.981 1.00 96.25 93 CYS A N 1
ATOM 743 C CA . CYS A 1 93 ? 2.438 1.888 -6.573 1.00 96.25 93 CYS A CA 1
ATOM 744 C C . CYS A 1 93 ? 1.505 0.672 -6.456 1.00 96.25 93 CYS A C 1
ATOM 746 O O . CYS A 1 93 ? 0.286 0.802 -6.355 1.00 96.25 93 CYS A O 1
ATOM 748 N N . ALA A 1 94 ? 2.087 -0.523 -6.491 1.00 94.19 94 ALA A N 1
ATOM 749 C CA . ALA A 1 94 ? 1.367 -1.789 -6.478 1.00 94.19 94 ALA A CA 1
ATOM 750 C C . ALA A 1 94 ? 2.036 -2.786 -5.526 1.00 94.19 94 ALA A C 1
ATOM 752 O O . ALA A 1 94 ? 3.211 -2.667 -5.177 1.00 94.19 94 ALA A O 1
ATOM 753 N N . GLY A 1 95 ? 1.292 -3.796 -5.085 1.00 92.94 95 GLY A N 1
ATOM 754 C CA . GLY A 1 95 ? 1.769 -4.668 -4.015 1.00 92.94 95 GLY A CA 1
ATOM 755 C C . GLY A 1 95 ? 1.953 -3.903 -2.711 1.00 92.94 95 GLY A C 1
ATOM 756 O O . GLY A 1 95 ? 2.955 -4.103 -2.030 1.00 92.94 95 GLY A O 1
ATOM 757 N N . ILE A 1 96 ? 1.014 -3.011 -2.378 1.00 95.62 96 ILE A N 1
ATOM 758 C CA . ILE A 1 96 ? 1.105 -2.218 -1.154 1.00 95.62 96 ILE A CA 1
ATOM 759 C C . ILE A 1 96 ? 1.104 -3.149 0.057 1.00 95.62 96 ILE A C 1
ATOM 761 O O . ILE A 1 96 ? 0.191 -3.963 0.220 1.00 95.62 96 ILE A O 1
ATOM 765 N N . HIS A 1 97 ? 2.134 -3.042 0.896 1.00 91.44 97 HIS A N 1
ATOM 766 C CA . HIS A 1 97 ? 2.303 -3.891 2.077 1.00 91.44 97 HIS A CA 1
ATOM 767 C C . HIS A 1 97 ? 2.169 -3.115 3.383 1.00 91.44 97 HIS A C 1
ATOM 769 O O . HIS A 1 97 ? 1.500 -3.592 4.292 1.00 91.44 97 HIS A O 1
ATOM 775 N N . ASP A 1 98 ? 2.767 -1.932 3.456 1.00 94.06 98 ASP A N 1
ATOM 776 C CA . ASP A 1 98 ? 2.818 -1.116 4.664 1.00 94.06 98 ASP A CA 1
ATOM 777 C C . ASP A 1 98 ? 2.569 0.360 4.342 1.00 94.06 98 ASP A C 1
ATOM 779 O O . ASP A 1 98 ? 2.937 0.840 3.260 1.00 94.06 98 ASP A O 1
ATOM 783 N N . ILE A 1 99 ? 1.927 1.056 5.280 1.00 97.25 99 ILE A N 1
ATOM 784 C CA . ILE A 1 99 ? 1.562 2.469 5.189 1.00 97.25 99 ILE A CA 1
ATOM 785 C C . ILE A 1 99 ? 1.853 3.130 6.528 1.00 97.25 99 ILE A C 1
ATOM 787 O O . ILE A 1 99 ? 1.516 2.598 7.581 1.00 97.25 99 ILE A O 1
ATOM 791 N N . MET A 1 100 ? 2.410 4.336 6.489 1.00 97.69 100 MET A N 1
ATOM 792 C CA . MET A 1 100 ? 2.700 5.109 7.688 1.00 97.69 100 MET A CA 1
ATOM 793 C C . MET A 1 100 ? 2.390 6.588 7.470 1.00 97.69 100 MET A C 1
ATOM 795 O O . MET A 1 100 ? 2.730 7.164 6.438 1.00 97.69 100 MET A O 1
ATOM 799 N N . PHE A 1 101 ? 1.784 7.228 8.467 1.00 98.19 101 PHE A N 1
ATOM 800 C CA . PHE A 1 101 ? 1.640 8.681 8.485 1.00 98.19 101 PHE A CA 1
ATOM 801 C C . PHE A 1 101 ? 2.978 9.378 8.750 1.00 98.19 101 PHE A C 1
ATOM 803 O O . PHE A 1 101 ? 3.749 8.967 9.616 1.00 98.19 101 PHE A O 1
ATOM 810 N N . GLN A 1 102 ? 3.207 10.498 8.070 1.00 97.44 102 GLN A N 1
ATOM 811 C CA . GLN A 1 102 ? 4.229 11.477 8.433 1.00 97.44 102 GLN A CA 1
ATOM 812 C C . GLN A 1 102 ? 3.615 12.876 8.341 1.00 97.44 102 GLN A C 1
ATOM 814 O O . GLN A 1 102 ? 3.536 13.466 7.263 1.00 97.44 102 GLN A O 1
ATOM 819 N N . GLY A 1 103 ? 3.132 13.390 9.475 1.00 95.75 103 GLY A N 1
ATOM 820 C CA . GLY A 1 103 ? 2.333 14.617 9.502 1.00 95.75 103 GLY A CA 1
ATOM 821 C C . GLY A 1 103 ? 1.099 14.490 8.602 1.00 95.75 103 GLY A C 1
ATOM 822 O O . GLY A 1 103 ? 0.303 13.566 8.768 1.00 95.75 103 GLY A O 1
ATOM 823 N N . GLU A 1 104 ? 0.997 15.376 7.609 1.00 96.06 104 GLU A N 1
ATOM 824 C CA . GLU A 1 104 ? -0.105 15.441 6.631 1.00 96.06 104 GLU A CA 1
ATOM 825 C C . GLU A 1 104 ? 0.181 14.667 5.329 1.00 96.06 104 GLU A C 1
ATOM 827 O O . GLU A 1 104 ? -0.349 14.974 4.261 1.00 96.06 104 GLU A O 1
ATOM 832 N N . THR A 1 105 ? 1.060 13.667 5.404 1.00 98.12 105 THR A N 1
ATOM 833 C CA . THR A 1 105 ? 1.443 12.819 4.269 1.00 98.12 105 THR A CA 1
ATOM 834 C C . THR A 1 105 ? 1.424 11.342 4.648 1.00 98.12 105 THR A C 1
ATOM 836 O O . THR A 1 105 ? 1.388 10.982 5.830 1.00 98.12 105 THR A O 1
ATOM 839 N N . LEU A 1 106 ? 1.455 10.477 3.635 1.00 98.19 106 LEU A N 1
ATOM 840 C CA . LEU A 1 106 ? 1.501 9.026 3.783 1.00 98.19 106 LEU A CA 1
ATOM 841 C C . LEU A 1 106 ? 2.718 8.461 3.071 1.00 98.19 106 LEU A C 1
ATOM 843 O O . LEU A 1 106 ? 2.837 8.611 1.860 1.00 98.19 106 LEU A O 1
ATOM 847 N N . TRP A 1 107 ? 3.564 7.751 3.807 1.00 98.50 107 TRP A N 1
ATOM 848 C CA . TRP A 1 107 ? 4.543 6.841 3.229 1.00 98.50 107 TRP A CA 1
ATOM 849 C C . TRP A 1 107 ? 3.890 5.498 2.934 1.00 98.50 107 TRP A C 1
ATOM 851 O O . TRP A 1 107 ? 3.140 4.969 3.753 1.00 98.50 107 TRP A O 1
ATOM 861 N N . VAL A 1 108 ? 4.178 4.955 1.757 1.00 98.25 108 VAL A N 1
ATOM 862 C CA . VAL A 1 108 ? 3.582 3.733 1.225 1.00 98.25 108 VAL A CA 1
ATOM 863 C C . VAL A 1 108 ? 4.684 2.887 0.612 1.00 98.25 108 VAL A C 1
ATOM 865 O O . VAL A 1 108 ? 5.444 3.353 -0.238 1.00 98.25 108 VAL A O 1
ATOM 868 N N . THR A 1 109 ? 4.763 1.628 1.025 1.00 97.12 109 THR A N 1
ATOM 869 C CA . THR A 1 109 ? 5.691 0.659 0.432 1.00 97.12 109 THR A CA 1
ATOM 870 C C . THR A 1 109 ? 5.037 -0.033 -0.758 1.00 97.12 109 THR A C 1
ATOM 872 O O . THR A 1 109 ? 3.995 -0.668 -0.614 1.00 97.12 109 THR A O 1
ATOM 875 N N . SER A 1 110 ? 5.650 0.071 -1.937 1.00 95.38 110 SER A N 1
ATOM 876 C CA . SER A 1 110 ? 5.232 -0.624 -3.156 1.00 95.38 110 SER A CA 1
ATOM 877 C C . SER A 1 110 ? 6.131 -1.834 -3.388 1.00 95.38 110 SER A C 1
ATOM 879 O O . SER A 1 110 ? 7.174 -1.730 -4.034 1.00 95.38 110 SER A O 1
ATOM 881 N N . ALA A 1 111 ? 5.743 -2.995 -2.855 1.00 92.38 111 ALA A N 1
ATOM 882 C CA . ALA A 1 111 ? 6.555 -4.208 -2.957 1.00 92.38 111 ALA A CA 1
ATOM 883 C C . ALA A 1 111 ? 6.610 -4.782 -4.383 1.00 92.38 111 ALA A C 1
ATOM 885 O O . ALA A 1 111 ? 7.439 -5.640 -4.662 1.00 92.38 111 ALA A O 1
ATOM 886 N N . ARG A 1 112 ? 5.731 -4.344 -5.300 1.00 90.31 112 ARG A N 1
ATOM 887 C CA . ARG A 1 112 ? 5.796 -4.778 -6.705 1.00 90.31 112 ARG A CA 1
ATOM 888 C C . ARG A 1 112 ? 6.902 -4.073 -7.486 1.00 90.31 112 ARG A C 1
ATOM 890 O O . ARG A 1 112 ? 7.398 -4.632 -8.458 1.00 90.31 112 ARG A O 1
ATOM 897 N N . THR A 1 113 ? 7.233 -2.845 -7.101 1.00 93.12 113 THR A N 1
ATOM 898 C CA . THR A 1 113 ? 8.185 -1.992 -7.825 1.00 93.12 113 THR A CA 1
ATOM 899 C C . THR A 1 113 ? 9.435 -1.670 -7.015 1.00 93.12 113 THR A C 1
ATOM 901 O O . THR A 1 113 ? 10.343 -1.051 -7.554 1.00 93.12 113 THR A O 1
ATOM 904 N N . ASP A 1 114 ? 9.505 -2.096 -5.751 1.00 93.94 114 ASP A N 1
ATOM 905 C CA . ASP A 1 114 ? 10.570 -1.764 -4.795 1.00 93.94 114 ASP A CA 1
ATOM 906 C C . ASP A 1 114 ? 10.767 -0.253 -4.631 1.00 93.94 114 ASP A C 1
ATOM 908 O O . ASP A 1 114 ? 11.884 0.265 -4.558 1.00 93.94 114 ASP A O 1
ATOM 912 N N . ILE A 1 115 ? 9.644 0.465 -4.587 1.00 95.50 115 ILE A N 1
ATOM 913 C CA . ILE A 1 115 ? 9.616 1.909 -4.380 1.00 95.50 115 ILE A CA 1
ATOM 914 C C . ILE A 1 115 ? 8.931 2.206 -3.049 1.00 95.50 115 ILE A C 1
ATOM 916 O O . ILE A 1 115 ? 7.837 1.716 -2.763 1.00 95.50 115 ILE A O 1
ATOM 920 N N . LEU A 1 116 ? 9.555 3.064 -2.255 1.00 97.19 116 LEU A N 1
ATOM 921 C CA . LEU A 1 116 ? 8.913 3.740 -1.138 1.00 97.19 116 LEU A CA 1
ATOM 922 C C . LEU A 1 116 ? 8.388 5.090 -1.644 1.00 97.19 116 LEU A C 1
ATOM 924 O O . LEU A 1 116 ? 9.163 5.882 -2.170 1.00 97.19 116 LEU A O 1
ATOM 928 N N . MET A 1 117 ? 7.087 5.352 -1.524 1.00 98.19 117 MET A N 1
ATOM 929 C CA . MET A 1 117 ? 6.439 6.550 -2.074 1.00 98.19 117 MET A CA 1
ATOM 930 C C . MET A 1 117 ? 5.759 7.365 -0.982 1.00 98.19 117 MET A C 1
ATOM 932 O O . MET A 1 117 ? 5.093 6.795 -0.120 1.00 98.19 117 MET A O 1
ATOM 936 N N . GLN A 1 118 ? 5.891 8.686 -1.042 1.00 98.56 118 GLN A N 1
ATOM 937 C CA . GLN A 1 118 ? 5.191 9.615 -0.168 1.00 98.56 118 GLN A CA 1
ATOM 938 C C . GLN A 1 118 ? 4.096 10.332 -0.937 1.00 98.56 118 GLN A C 1
ATOM 940 O O . GLN A 1 118 ? 4.369 10.992 -1.939 1.00 98.56 118 GLN A O 1
ATOM 945 N N . PHE A 1 119 ? 2.876 10.265 -0.422 1.00 98.56 119 PHE A N 1
ATOM 946 C CA . PHE A 1 119 ? 1.728 10.931 -1.009 1.00 98.56 119 PHE A CA 1
ATOM 947 C C . PHE A 1 119 ? 1.164 12.004 -0.093 1.00 98.56 119 PHE A C 1
ATOM 949 O O . PHE A 1 119 ? 1.140 11.858 1.134 1.00 98.56 119 PHE A O 1
ATOM 956 N N . SER A 1 120 ? 0.631 13.057 -0.704 1.00 98.19 120 SER A N 1
ATOM 957 C CA . SER A 1 120 ? -0.354 13.896 -0.044 1.00 98.19 120 SER A CA 1
ATOM 958 C C . SER A 1 120 ? -1.651 13.110 0.171 1.00 98.19 120 SER A C 1
ATOM 960 O O . SER A 1 120 ? -1.924 12.076 -0.443 1.00 98.19 120 SER A O 1
ATOM 962 N N . PHE A 1 121 ? -2.514 13.641 1.021 1.00 97.00 121 PHE A N 1
ATOM 963 C CA . PHE A 1 121 ? -3.842 13.095 1.273 1.00 97.00 121 PHE A CA 1
ATOM 964 C C . PHE A 1 121 ? -4.799 13.144 0.070 1.00 97.00 121 PHE A C 1
ATOM 966 O O . PHE A 1 121 ? -5.780 12.394 0.055 1.00 97.00 121 PHE A O 1
ATOM 973 N N . SER A 1 122 ? -4.518 13.974 -0.939 1.00 96.94 122 SER A N 1
ATOM 974 C CA . SER A 1 122 ? -5.229 13.979 -2.224 1.00 96.94 122 SER A CA 1
ATOM 975 C C . SER A 1 122 ? -4.641 12.997 -3.246 1.00 96.94 122 SER A C 1
ATOM 977 O O . SER A 1 122 ? -5.206 12.852 -4.327 1.00 96.94 122 SER A O 1
ATOM 979 N N . GLY A 1 123 ? -3.548 12.303 -2.910 1.00 96.81 123 GLY A N 1
ATOM 980 C CA . GLY A 1 123 ? -2.899 11.319 -3.777 1.00 96.81 123 GLY A CA 1
ATOM 981 C C . GLY A 1 123 ? -1.809 11.881 -4.689 1.00 96.81 123 GLY A C 1
ATOM 982 O O . GLY A 1 123 ? -1.365 11.184 -5.597 1.00 96.81 123 GLY A O 1
ATOM 983 N N . GLU A 1 124 ? -1.361 13.116 -4.463 1.00 97.38 124 GLU A N 1
ATOM 984 C CA . GLU A 1 124 ? -0.209 13.681 -5.172 1.00 97.38 124 GLU A CA 1
ATOM 985 C C . GLU A 1 124 ? 1.081 13.007 -4.697 1.00 97.38 124 GLU A C 1
ATOM 987 O O . GLU A 1 124 ? 1.316 12.920 -3.491 1.00 97.38 124 GLU A O 1
ATOM 992 N N . LEU A 1 125 ? 1.918 12.539 -5.626 1.00 97.62 125 LEU A N 1
ATOM 993 C CA . LEU A 1 125 ? 3.236 11.992 -5.308 1.00 97.62 125 LEU A CA 1
ATOM 994 C C . LEU A 1 125 ? 4.192 13.137 -4.955 1.00 97.62 125 LEU A C 1
ATOM 996 O O . LEU A 1 125 ? 4.548 13.939 -5.812 1.00 97.62 125 LEU A O 1
ATOM 1000 N N . LEU A 1 126 ? 4.625 13.188 -3.698 1.00 97.88 126 LEU A N 1
ATOM 1001 C CA . LEU A 1 126 ? 5.504 14.238 -3.182 1.00 97.88 126 LEU A CA 1
ATOM 1002 C C . LEU A 1 126 ? 6.975 13.823 -3.237 1.00 97.88 126 LEU A C 1
ATOM 1004 O O . LEU A 1 126 ? 7.841 14.625 -3.583 1.00 97.88 126 LEU A O 1
ATOM 1008 N N . GLN A 1 127 ? 7.262 12.571 -2.874 1.00 97.25 127 GLN A N 1
ATOM 1009 C CA . GLN A 1 127 ? 8.612 12.009 -2.828 1.00 97.25 127 GLN A CA 1
ATOM 1010 C C . GLN A 1 127 ? 8.582 10.522 -3.166 1.00 97.25 127 GLN A C 1
ATOM 1012 O O . GLN A 1 127 ? 7.570 9.847 -2.974 1.00 97.25 127 GLN A O 1
ATOM 1017 N N . HIS A 1 128 ? 9.709 9.991 -3.630 1.00 97.12 128 HIS A N 1
ATOM 1018 C CA . HIS A 1 128 ? 9.902 8.554 -3.745 1.00 97.12 128 HIS A CA 1
ATOM 1019 C C . HIS A 1 128 ? 11.370 8.172 -3.556 1.00 97.12 128 HIS A C 1
ATOM 1021 O O . HIS A 1 128 ? 12.268 8.966 -3.827 1.00 97.12 128 HIS A O 1
ATOM 1027 N N . TYR A 1 129 ? 11.593 6.936 -3.123 1.00 95.56 129 TYR A N 1
ATOM 1028 C CA . TYR A 1 129 ? 12.894 6.283 -3.089 1.00 95.56 129 TYR A CA 1
ATOM 1029 C C . TYR A 1 129 ? 12.789 4.969 -3.844 1.00 95.56 129 TYR A C 1
ATOM 1031 O O . TYR A 1 129 ? 12.038 4.077 -3.439 1.00 95.56 129 TYR A O 1
ATOM 1039 N N . TYR A 1 130 ? 13.521 4.861 -4.947 1.00 95.06 130 TYR A N 1
ATOM 1040 C CA . TYR A 1 130 ? 13.526 3.668 -5.773 1.00 95.06 130 TYR A CA 1
ATOM 1041 C C . TYR A 1 130 ? 14.715 2.782 -5.403 1.00 95.06 130 TYR A C 1
ATOM 1043 O O . TYR A 1 130 ? 15.862 3.077 -5.723 1.00 95.06 130 TYR A O 1
ATOM 1051 N N . LEU A 1 131 ? 14.443 1.681 -4.700 1.00 92.88 131 LEU A N 1
ATOM 1052 C CA . LEU A 1 131 ? 15.492 0.867 -4.082 1.00 92.88 131 LEU A CA 1
ATOM 1053 C C . LEU A 1 131 ? 16.341 0.090 -5.091 1.00 92.88 131 LEU A C 1
ATOM 1055 O O . LEU A 1 131 ? 17.392 -0.415 -4.717 1.00 92.88 131 LEU A O 1
ATOM 1059 N N . ARG A 1 132 ? 15.908 -0.007 -6.355 1.00 92.31 132 ARG A N 1
ATOM 1060 C CA . ARG A 1 132 ? 16.673 -0.675 -7.417 1.00 92.31 132 ARG A CA 1
ATOM 1061 C C . ARG A 1 132 ? 17.737 0.224 -8.050 1.00 92.31 132 ARG A C 1
ATOM 1063 O O . ARG A 1 132 ? 18.560 -0.282 -8.808 1.00 92.31 132 ARG A O 1
ATOM 1070 N N . GLU A 1 133 ? 17.739 1.528 -7.766 1.00 92.56 133 GLU A N 1
ATOM 1071 C CA . GLU A 1 133 ? 18.781 2.433 -8.261 1.00 92.56 133 GLU A CA 1
ATOM 1072 C C . GLU A 1 133 ? 20.116 2.202 -7.543 1.00 92.56 133 GLU A C 1
ATOM 1074 O O . GLU A 1 133 ? 20.126 1.912 -6.340 1.00 92.56 133 GLU A O 1
ATOM 1079 N N . PRO A 1 134 ? 21.257 2.362 -8.246 1.00 91.88 134 PRO A N 1
ATOM 1080 C CA . PRO A 1 134 ? 22.574 2.254 -7.633 1.00 91.88 134 PRO A CA 1
ATOM 1081 C C . PRO A 1 134 ? 22.691 3.116 -6.373 1.00 91.88 134 PRO A C 1
ATOM 1083 O O . PRO A 1 134 ? 22.517 4.334 -6.406 1.00 91.88 134 PRO A O 1
ATOM 1086 N N . SER A 1 135 ? 22.996 2.472 -5.251 1.00 92.44 135 SER A N 1
ATOM 1087 C CA . SER A 1 135 ? 23.149 3.114 -3.950 1.00 92.44 135 SER A CA 1
ATOM 1088 C C . SER A 1 135 ? 24.090 2.300 -3.068 1.00 92.44 135 SER A C 1
ATOM 1090 O O . SER A 1 135 ? 24.236 1.092 -3.258 1.00 92.44 135 SER A O 1
ATOM 1092 N N . LEU A 1 136 ? 24.677 2.943 -2.054 1.00 93.69 136 LEU A N 1
ATOM 1093 C CA . LEU A 1 136 ? 25.494 2.250 -1.048 1.00 93.69 136 LEU A CA 1
ATOM 1094 C C . LEU A 1 136 ? 24.707 1.132 -0.346 1.00 93.69 136 LEU A C 1
ATOM 1096 O O . LEU A 1 136 ? 25.259 0.082 -0.043 1.00 93.69 136 LEU A O 1
ATOM 1100 N N . ALA A 1 137 ? 23.396 1.316 -0.161 1.00 90.69 137 ALA A N 1
ATOM 1101 C CA . ALA A 1 137 ? 22.537 0.290 0.418 1.00 90.69 137 ALA A CA 1
ATOM 1102 C C . ALA A 1 137 ? 22.483 -0.982 -0.447 1.00 90.69 137 ALA A C 1
ATOM 1104 O O . ALA A 1 137 ? 22.547 -2.084 0.091 1.00 90.69 137 ALA A O 1
ATOM 1105 N N . LEU A 1 138 ? 22.404 -0.859 -1.779 1.00 92.44 138 LEU A N 1
ATOM 1106 C CA . LEU A 1 138 ? 22.463 -2.025 -2.670 1.00 92.44 138 LEU A CA 1
ATOM 1107 C C . LEU A 1 138 ? 23.827 -2.717 -2.636 1.00 92.44 138 LEU A C 1
ATOM 1109 O O . LEU A 1 138 ? 23.883 -3.949 -2.678 1.00 92.44 138 LEU A O 1
ATOM 1113 N N . GLU A 1 139 ? 24.910 -1.942 -2.543 1.00 93.06 139 GLU A N 1
ATOM 1114 C CA . GLU A 1 139 ? 26.268 -2.478 -2.405 1.00 93.06 139 GLU A CA 1
ATOM 1115 C C . GLU A 1 139 ? 26.407 -3.302 -1.119 1.00 93.06 139 GLU A C 1
ATOM 1117 O O . GLU A 1 139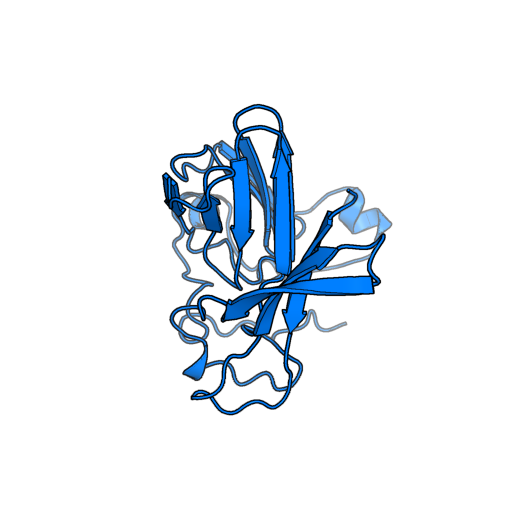 ? 26.840 -4.457 -1.177 1.00 93.06 139 GLU A O 1
ATOM 1122 N N . ASP A 1 140 ? 25.950 -2.762 0.014 1.00 95.25 140 ASP A N 1
ATOM 1123 C CA . ASP A 1 140 ? 25.953 -3.440 1.315 1.00 95.25 140 ASP A CA 1
ATOM 1124 C C . ASP A 1 140 ? 25.087 -4.709 1.305 1.00 95.25 140 ASP A C 1
ATOM 1126 O O . ASP A 1 140 ? 25.478 -5.755 1.836 1.00 95.25 140 ASP A O 1
ATOM 1130 N N . LEU A 1 141 ? 23.920 -4.649 0.653 1.00 92.56 141 LEU A N 1
ATOM 1131 C CA . LEU A 1 141 ? 23.026 -5.797 0.476 1.00 92.56 141 LEU A CA 1
ATOM 1132 C C . LEU A 1 141 ? 23.575 -6.831 -0.516 1.00 92.56 141 LEU A C 1
ATOM 1134 O O . LEU A 1 141 ? 23.089 -7.963 -0.543 1.00 92.56 141 LEU A O 1
ATOM 1138 N N . ARG A 1 142 ? 24.586 -6.471 -1.318 1.00 93.38 142 ARG A N 1
ATOM 1139 C CA . ARG A 1 142 ? 25.114 -7.269 -2.439 1.00 93.38 142 ARG A CA 1
ATOM 1140 C C . ARG A 1 142 ? 24.016 -7.711 -3.410 1.00 93.38 142 ARG A C 1
ATOM 1142 O O . ARG A 1 142 ? 24.110 -8.774 -4.024 1.00 93.38 142 ARG A O 1
ATOM 1149 N N . TRP A 1 143 ? 22.983 -6.888 -3.554 1.00 90.69 143 TRP A N 1
ATOM 1150 C CA . TRP A 1 143 ? 21.843 -7.142 -4.425 1.00 90.69 143 TRP A CA 1
ATOM 1151 C C . TRP A 1 143 ? 22.040 -6.403 -5.750 1.00 90.69 143 TRP A C 1
ATOM 1153 O O . TRP A 1 143 ? 22.371 -5.220 -5.770 1.00 90.69 143 TRP A O 1
ATOM 1163 N N . LYS A 1 144 ? 21.860 -7.112 -6.870 1.00 89.81 144 LYS A N 1
ATOM 1164 C CA . LYS A 1 144 ? 21.995 -6.569 -8.231 1.00 89.81 144 LYS A CA 1
ATOM 1165 C C . LYS A 1 144 ? 20.650 -6.628 -8.965 1.00 89.81 144 LYS A C 1
ATOM 1167 O O . LYS A 1 144 ? 20.480 -7.481 -9.837 1.00 89.81 144 LYS A O 1
ATOM 1172 N N . PRO A 1 145 ? 19.678 -5.777 -8.596 1.00 90.75 145 PRO A N 1
ATOM 1173 C CA . PRO A 1 145 ? 18.366 -5.793 -9.223 1.00 90.75 145 PRO A CA 1
ATOM 1174 C C . PRO A 1 145 ? 18.422 -5.339 -10.680 1.00 90.75 145 PRO A C 1
ATOM 1176 O O . PRO A 1 145 ? 19.226 -4.489 -11.064 1.00 90.75 145 PRO A O 1
ATOM 1179 N N . THR A 1 146 ? 17.493 -5.851 -11.487 1.00 89.69 146 THR A N 1
ATOM 1180 C CA . THR A 1 146 ? 17.188 -5.232 -12.786 1.00 89.69 146 THR A CA 1
ATOM 1181 C C . THR A 1 146 ? 16.341 -3.983 -12.560 1.00 89.69 146 THR A C 1
ATOM 1183 O O . THR A 1 146 ? 15.375 -4.027 -11.797 1.00 89.69 146 THR A O 1
ATOM 1186 N N . LEU A 1 147 ? 16.666 -2.877 -13.235 1.00 90.81 147 LEU A N 1
ATOM 1187 C CA . LEU A 1 147 ? 15.826 -1.679 -13.220 1.00 90.81 147 LEU A CA 1
ATOM 1188 C C . LEU A 1 147 ? 14.507 -1.952 -13.960 1.00 90.81 147 LEU A C 1
ATOM 1190 O O . LEU A 1 147 ? 14.508 -2.262 -15.147 1.00 90.81 147 LEU A O 1
ATOM 1194 N N . LEU A 1 148 ? 13.389 -1.812 -13.250 1.00 90.88 148 LEU A N 1
ATOM 1195 C CA . LEU A 1 148 ? 12.027 -1.947 -13.776 1.00 90.88 148 LEU A CA 1
ATOM 1196 C C . LEU A 1 148 ? 11.495 -0.652 -14.410 1.00 90.88 148 LEU A C 1
ATOM 1198 O O . LEU A 1 148 ? 10.671 -0.702 -15.319 1.00 90.88 148 LEU A O 1
ATOM 1202 N N . LEU A 1 149 ? 11.936 0.499 -13.900 1.00 92.06 149 LEU A N 1
ATOM 1203 C CA . LEU A 1 149 ? 11.443 1.832 -14.241 1.00 92.06 149 LEU A CA 1
ATOM 1204 C C . LEU A 1 149 ? 12.602 2.828 -14.362 1.00 92.06 149 LEU A C 1
ATOM 1206 O O . LEU A 1 149 ? 13.608 2.696 -13.667 1.00 92.06 149 LEU A O 1
ATOM 1210 N N . GLN A 1 150 ? 12.432 3.832 -15.218 1.00 91.94 150 GLN A N 1
ATOM 1211 C CA . GLN A 1 150 ? 13.219 5.067 -15.228 1.00 91.94 150 GLN A CA 1
ATOM 1212 C C . GLN A 1 150 ? 12.569 6.131 -14.316 1.00 91.94 150 GLN A C 1
ATOM 1214 O O . GLN A 1 150 ? 11.362 6.055 -14.059 1.00 91.94 150 GLN A O 1
ATOM 1219 N N . PRO A 1 151 ? 13.312 7.147 -13.836 1.00 88.56 151 PRO A N 1
ATOM 1220 C CA . PRO A 1 151 ? 12.770 8.161 -12.924 1.00 88.56 151 PRO A CA 1
ATOM 1221 C C . PRO A 1 151 ? 11.537 8.911 -13.456 1.00 88.56 151 PRO A C 1
ATOM 1223 O O . PRO A 1 151 ? 10.557 9.111 -12.739 1.00 88.56 151 PRO A O 1
ATOM 1226 N N . ASP A 1 152 ? 11.543 9.294 -14.733 1.00 93.00 152 ASP A N 1
ATOM 1227 C CA . ASP A 1 152 ? 10.417 9.957 -15.400 1.00 93.00 152 ASP A CA 1
ATOM 1228 C C . ASP A 1 152 ? 9.194 9.035 -15.512 1.00 93.00 152 ASP A C 1
ATOM 1230 O O . ASP A 1 152 ? 8.058 9.466 -15.303 1.00 93.00 152 ASP A O 1
ATOM 1234 N N . GLN A 1 153 ? 9.427 7.743 -15.751 1.00 94.44 153 GLN A N 1
ATOM 1235 C CA . GLN A 1 153 ? 8.376 6.732 -15.797 1.00 94.44 153 GLN A CA 1
ATOM 1236 C C . GLN A 1 153 ? 7.674 6.549 -14.449 1.00 94.44 153 GLN A C 1
ATOM 1238 O O . GLN A 1 153 ? 6.471 6.270 -14.442 1.00 94.44 153 GLN A O 1
ATOM 1243 N N . ILE A 1 154 ? 8.400 6.706 -13.333 1.00 94.81 154 ILE A N 1
ATOM 1244 C CA . ILE A 1 154 ? 7.824 6.700 -11.983 1.00 94.81 154 ILE A CA 1
ATOM 1245 C C . ILE A 1 154 ? 6.909 7.907 -11.824 1.00 94.81 154 ILE A C 1
ATOM 1247 O O . ILE A 1 154 ? 5.739 7.720 -11.525 1.00 94.81 154 ILE A O 1
ATOM 1251 N N . LEU A 1 155 ? 7.405 9.120 -12.075 1.00 93.69 155 LEU A N 1
ATOM 1252 C CA . LEU A 1 155 ? 6.637 10.354 -11.873 1.00 93.69 155 LEU A CA 1
ATOM 1253 C C . LEU A 1 155 ? 5.381 10.428 -12.750 1.00 93.69 155 LEU A C 1
ATOM 1255 O O . LEU A 1 155 ? 4.343 10.913 -12.311 1.00 93.69 155 LEU A O 1
ATOM 1259 N N . MET A 1 156 ? 5.469 9.947 -13.990 1.00 93.75 156 MET A N 1
ATOM 1260 C CA . MET A 1 156 ? 4.345 9.946 -14.929 1.00 93.75 156 MET A CA 1
ATOM 1261 C C . MET A 1 156 ? 3.406 8.749 -14.752 1.00 93.75 156 MET A C 1
ATOM 1263 O O . MET A 1 156 ? 2.355 8.710 -15.388 1.00 93.75 156 MET A O 1
ATOM 1267 N N . GLY A 1 157 ? 3.788 7.744 -13.956 1.00 93.56 157 GLY A N 1
ATOM 1268 C CA . GLY A 1 157 ? 3.049 6.486 -13.871 1.00 93.56 157 GLY A CA 1
ATOM 1269 C C . GLY A 1 157 ? 2.895 5.794 -15.233 1.00 93.56 157 GLY A C 1
ATOM 1270 O O . GLY A 1 157 ? 1.832 5.266 -15.550 1.00 93.56 157 GLY A O 1
ATOM 1271 N N . SER A 1 158 ? 3.938 5.834 -16.066 1.00 93.00 158 SER A N 1
ATOM 1272 C CA . SER A 1 158 ? 3.862 5.411 -17.478 1.00 93.00 158 SER A CA 1
ATOM 1273 C C . SER A 1 158 ? 3.647 3.904 -17.687 1.00 93.00 158 SER A C 1
ATOM 1275 O O . SER A 1 158 ? 3.186 3.493 -18.750 1.00 93.00 158 SER A O 1
ATOM 1277 N N . ILE A 1 159 ? 3.955 3.086 -16.675 1.00 92.62 159 ILE A N 1
ATOM 1278 C CA . ILE A 1 159 ? 3.675 1.647 -16.646 1.00 92.62 159 ILE A CA 1
ATOM 1279 C C . ILE A 1 159 ? 2.701 1.382 -15.499 1.00 92.62 159 ILE A C 1
ATOM 1281 O O . ILE A 1 159 ? 2.935 1.790 -14.360 1.00 92.62 159 ILE A O 1
ATOM 1285 N N . ASN A 1 160 ? 1.606 0.687 -15.799 1.00 93.62 160 ASN A N 1
ATOM 1286 C CA . ASN A 1 160 ? 0.530 0.449 -14.848 1.00 93.62 160 ASN A CA 1
ATOM 1287 C C . ASN A 1 160 ? 0.720 -0.857 -14.068 1.00 93.62 160 ASN A C 1
ATOM 1289 O O . ASN A 1 160 ? 0.089 -1.871 -14.353 1.00 93.62 160 ASN A O 1
ATOM 1293 N N . PHE A 1 161 ? 1.521 -0.823 -13.007 1.00 92.81 161 PHE A N 1
ATOM 1294 C CA . PHE A 1 161 ? 1.743 -1.988 -12.149 1.00 92.81 161 PHE A CA 1
ATOM 1295 C C . PHE A 1 161 ? 0.503 -2.451 -11.371 1.00 92.81 161 PHE A C 1
ATOM 1297 O O . PHE A 1 161 ? 0.520 -3.534 -10.783 1.00 92.81 161 PHE A O 1
ATOM 1304 N N . LEU A 1 162 ? -0.585 -1.676 -11.387 1.00 92.81 162 LEU A N 1
ATOM 1305 C CA . LEU A 1 162 ? -1.868 -2.104 -10.833 1.00 92.81 162 LEU A CA 1
ATOM 1306 C C . LEU A 1 162 ? -2.485 -3.227 -11.677 1.00 92.81 162 LEU A C 1
ATOM 1308 O O . LEU A 1 162 ? -3.142 -4.102 -11.120 1.00 92.81 162 LEU A O 1
ATOM 1312 N N . ASP A 1 163 ? -2.260 -3.204 -12.996 1.00 92.75 163 ASP A N 1
ATOM 1313 C CA . ASP A 1 163 ? -2.759 -4.199 -13.941 1.00 92.75 163 ASP A CA 1
ATOM 1314 C C . ASP A 1 163 ? -1.646 -5.197 -14.307 1.00 92.75 163 ASP A C 1
ATOM 1316 O O . ASP A 1 163 ? -0.726 -4.837 -15.057 1.00 92.75 163 ASP A O 1
ATOM 1320 N N . PRO A 1 164 ? -1.731 -6.462 -13.843 1.00 88.12 164 PRO A N 1
ATOM 1321 C CA . PRO A 1 164 ? -0.712 -7.475 -14.104 1.00 88.12 164 PRO A CA 1
ATOM 1322 C C . PRO A 1 164 ? -0.531 -7.815 -15.588 1.00 88.12 164 PRO A C 1
ATOM 1324 O O . PRO A 1 164 ? 0.429 -8.486 -15.942 1.00 88.12 164 PRO A O 1
ATOM 1327 N N . ARG A 1 165 ? -1.424 -7.356 -16.472 1.00 88.75 165 ARG A N 1
ATOM 1328 C CA . ARG A 1 165 ? -1.347 -7.591 -17.922 1.00 88.75 165 ARG A CA 1
ATOM 1329 C C . ARG A 1 165 ? -0.460 -6.584 -18.654 1.00 88.75 165 ARG A C 1
ATOM 1331 O O . ARG A 1 165 ? -0.185 -6.779 -19.834 1.00 88.75 165 ARG A O 1
ATOM 1338 N N . THR A 1 166 ? -0.061 -5.489 -18.006 1.00 88.75 166 THR A N 1
ATOM 1339 C CA . THR A 1 166 ? 0.676 -4.393 -18.665 1.00 88.75 166 THR A CA 1
ATOM 1340 C C . THR A 1 166 ? 2.191 -4.448 -18.474 1.00 88.75 166 THR A C 1
ATOM 1342 O O . THR A 1 166 ? 2.903 -3.573 -18.964 1.00 88.75 166 THR A O 1
ATOM 1345 N N . TYR A 1 167 ? 2.698 -5.475 -17.794 1.00 84.38 167 TYR A N 1
ATOM 1346 C CA . TYR A 1 167 ? 4.124 -5.696 -17.585 1.00 84.38 167 TYR A CA 1
ATOM 1347 C C . TYR A 1 167 ? 4.452 -7.193 -17.658 1.00 84.38 167 TYR A C 1
ATOM 1349 O O . TYR A 1 167 ? 3.616 -8.031 -17.339 1.00 84.38 167 TYR A O 1
ATOM 1357 N N . ASP A 1 168 ? 5.685 -7.524 -18.049 1.00 68.12 168 ASP A N 1
ATOM 1358 C CA . ASP A 1 168 ? 6.156 -8.913 -18.235 1.00 68.12 168 ASP A CA 1
ATOM 1359 C C . ASP A 1 168 ? 7.494 -9.171 -17.513 1.00 68.12 168 ASP A C 1
ATOM 1361 O O . ASP A 1 168 ? 8.282 -10.052 -17.853 1.00 68.12 168 ASP A O 1
ATOM 1365 N N . PHE A 1 169 ? 7.810 -8.349 -16.509 1.00 63.25 169 PHE A N 1
ATOM 1366 C CA . PHE A 1 169 ? 9.034 -8.539 -15.741 1.00 63.25 169 PHE A CA 1
ATOM 1367 C C . PHE A 1 169 ? 8.888 -9.797 -14.888 1.00 63.25 169 PHE A C 1
ATOM 1369 O O . PHE A 1 169 ? 7.954 -9.903 -14.085 1.00 63.25 169 PHE A O 1
ATOM 1376 N N . GLY A 1 170 ? 9.809 -10.750 -15.078 1.00 57.97 170 GLY A N 1
ATOM 1377 C CA . GLY A 1 170 ? 9.902 -11.939 -14.240 1.00 57.97 170 GLY A CA 1
ATOM 1378 C C . GLY A 1 170 ? 9.830 -11.534 -12.772 1.00 57.97 170 GLY A C 1
ATOM 1379 O O . GLY A 1 170 ? 10.529 -10.620 -12.350 1.00 57.97 170 GLY A O 1
ATOM 1380 N N . GLU A 1 171 ? 8.956 -12.188 -12.008 1.00 56.94 171 GLU A N 1
ATOM 1381 C CA . GLU A 1 171 ? 8.577 -11.771 -10.646 1.00 56.94 171 GLU A CA 1
ATOM 1382 C C . GLU A 1 171 ? 9.723 -11.812 -9.619 1.00 56.94 171 GLU A C 1
ATOM 1384 O O . GLU A 1 171 ? 9.515 -11.512 -8.446 1.00 56.94 171 GLU A O 1
ATOM 1389 N N . TYR A 1 172 ? 10.920 -12.206 -10.050 1.00 63.31 172 TYR A N 1
ATOM 1390 C CA . TYR A 1 172 ? 12.071 -12.487 -9.215 1.00 63.31 172 TYR A CA 1
ATOM 1391 C C . TYR A 1 172 ? 13.337 -12.004 -9.913 1.00 63.31 172 TYR A C 1
ATOM 1393 O O . TYR A 1 172 ? 13.566 -12.325 -11.086 1.00 63.31 172 TYR A O 1
ATOM 1401 N N . ASP A 1 173 ? 14.178 -11.285 -9.172 1.00 69.88 173 ASP A N 1
ATOM 1402 C CA . ASP A 1 173 ? 15.560 -11.082 -9.585 1.00 69.88 173 ASP A CA 1
ATOM 1403 C C . ASP A 1 173 ? 16.214 -12.463 -9.702 1.00 69.88 173 ASP A C 1
ATOM 1405 O O . ASP A 1 173 ? 16.160 -13.276 -8.776 1.00 69.88 173 ASP A O 1
ATOM 1409 N N . ARG A 1 174 ? 16.747 -12.772 -10.885 1.00 60.09 174 ARG A N 1
ATOM 1410 C CA . ARG A 1 174 ? 17.478 -14.020 -11.106 1.00 60.09 174 ARG A CA 1
ATOM 1411 C C . ARG A 1 174 ? 18.891 -13.819 -10.567 1.00 60.09 174 ARG A C 1
ATOM 1413 O O . ARG A 1 174 ? 19.576 -12.910 -11.032 1.00 60.09 174 ARG A O 1
ATOM 1420 N N . GLU A 1 175 ? 19.270 -14.629 -9.579 1.00 54.53 175 GLU A N 1
ATOM 1421 C CA . GLU A 1 175 ? 20.656 -14.747 -9.097 1.00 54.53 175 GLU A CA 1
ATOM 1422 C C . GLU A 1 175 ? 21.604 -15.246 -10.196 1.00 54.53 175 GLU A C 1
ATOM 1424 O O . GLU A 1 175 ? 21.182 -16.114 -11.002 1.00 54.53 175 GLU A O 1
#

Secondary structure (DSSP, 8-state):
--EEEEE---TT--TTS-S-EEEEEETTTTEEEEEEE----TTGGG---TTTSS-S---EEEETTEEEEE-SS-EEEE-TT--EEEEE--TT--SEEEEEEETTEEEEEETTTTEEEEEETT--EEEEEETTSS-HHHHHHT--PPP---HHHHHHT-S-TTSTTS----SS---

Radius of gyration: 17.09 Å; chains: 1; bounding box: 43×36×46 Å

Organism: NCBI:txid412755

Foldseek 3Di:
DDWDWDKDAAFPDDPPDQRIKIFIADPVVRDTPDIDGDDQQPAVNVPPDRVRFQGMKAEWEDDQQWIWIDGFFKIWIAGPVRDTPDMDGFQLAGRWHYWYDDPQWIWTQRPQQRKTFIAGPHGQTDDMDRPQDDDVVCVVVVHNADHPDDPVCRNVSVFRPSHPVRDDPDSDGDD